Protein AF-A0AAV0XXR1-F1 (afdb_monomer)

Radius of gyration: 31.05 Å; Cα contacts (8 Å, |Δi|>4): 11; chains: 1; bounding box: 53×25×91 Å

Structure (mmCIF, N/CA/C/O backbone):
data_AF-A0AAV0XXR1-F1
#
_entry.id   AF-A0AAV0XXR1-F1
#
loop_
_atom_site.group_PDB
_atom_site.id
_atom_site.type_symbol
_atom_site.label_atom_id
_atom_site.label_alt_id
_atom_site.label_comp_id
_atom_site.label_asym_id
_atom_site.label_entity_id
_atom_site.label_seq_id
_atom_site.pdbx_PDB_ins_code
_atom_site.Cartn_x
_atom_site.Cartn_y
_atom_site.Cartn_z
_atom_site.occupancy
_atom_site.B_iso_or_equiv
_atom_site.auth_seq_id
_atom_site.auth_comp_id
_atom_site.auth_asym_id
_atom_site.auth_atom_id
_atom_site.pdbx_PDB_model_num
ATOM 1 N N . MET A 1 1 ? 28.048 8.394 -57.218 1.00 52.62 1 MET A N 1
ATOM 2 C CA . MET A 1 1 ? 28.514 8.271 -55.812 1.00 52.62 1 MET A CA 1
ATOM 3 C C . MET A 1 1 ? 27.384 8.407 -54.779 1.00 52.62 1 MET A C 1
ATOM 5 O O . MET A 1 1 ? 27.568 8.019 -53.629 1.00 52.62 1 MET A O 1
ATOM 9 N N . ASP A 1 2 ? 26.194 8.882 -55.158 1.00 63.28 2 ASP A N 1
ATOM 10 C CA . ASP A 1 2 ? 25.125 9.262 -54.218 1.00 63.28 2 ASP A CA 1
ATOM 11 C C . ASP A 1 2 ? 24.422 8.116 -53.480 1.00 63.28 2 ASP A C 1
ATOM 13 O O . ASP A 1 2 ? 23.962 8.292 -52.352 1.00 63.28 2 ASP A O 1
ATOM 17 N N . ILE A 1 3 ? 24.350 6.918 -54.066 1.00 64.44 3 ILE A N 1
ATOM 18 C CA . ILE A 1 3 ? 23.620 5.778 -53.480 1.00 64.44 3 ILE A CA 1
ATOM 19 C C . ILE A 1 3 ? 24.352 5.213 -52.250 1.00 64.44 3 ILE A C 1
ATOM 21 O O . ILE A 1 3 ? 23.723 4.868 -51.245 1.00 64.44 3 ILE A O 1
ATOM 25 N N . VAL A 1 4 ? 25.687 5.155 -52.302 1.00 67.81 4 VAL A N 1
ATOM 26 C CA . VAL A 1 4 ? 26.531 4.654 -51.202 1.00 67.81 4 VAL A CA 1
ATOM 27 C C . VAL A 1 4 ? 26.477 5.614 -50.013 1.00 67.81 4 VAL A C 1
ATOM 29 O O . VAL A 1 4 ? 26.259 5.181 -48.880 1.00 67.81 4 VAL A O 1
ATOM 32 N N . ARG A 1 5 ? 26.553 6.923 -50.281 1.00 70.06 5 ARG A N 1
ATOM 33 C CA . ARG A 1 5 ? 26.425 7.984 -49.275 1.00 70.06 5 ARG A CA 1
ATOM 34 C C . ARG A 1 5 ? 25.045 7.967 -48.605 1.00 70.06 5 ARG A C 1
ATOM 36 O O . ARG A 1 5 ? 24.973 7.986 -47.380 1.00 70.06 5 ARG A O 1
ATOM 43 N N . ARG A 1 6 ? 23.953 7.788 -49.365 1.00 73.06 6 ARG A N 1
ATOM 44 C CA . ARG A 1 6 ? 22.594 7.614 -48.803 1.00 73.06 6 ARG A CA 1
ATOM 45 C C . ARG A 1 6 ? 22.464 6.361 -47.928 1.00 73.06 6 ARG A C 1
ATOM 47 O O . ARG A 1 6 ? 21.837 6.425 -46.872 1.00 73.06 6 ARG A O 1
ATOM 54 N N . ARG A 1 7 ? 23.055 5.224 -48.326 1.00 74.94 7 ARG A N 1
ATOM 55 C CA . ARG A 1 7 ? 23.071 3.998 -47.499 1.00 74.94 7 ARG A CA 1
ATOM 56 C C . ARG A 1 7 ? 23.837 4.205 -46.194 1.00 74.94 7 ARG A C 1
ATOM 58 O O . ARG A 1 7 ? 23.369 3.756 -45.151 1.00 74.94 7 ARG A O 1
ATOM 65 N N . HIS A 1 8 ? 24.979 4.885 -46.248 1.00 82.56 8 HIS A N 1
ATOM 66 C CA . HIS A 1 8 ? 25.778 5.194 -45.067 1.00 82.56 8 HIS A CA 1
ATOM 67 C C . HIS A 1 8 ? 25.032 6.139 -44.111 1.00 82.56 8 HIS A C 1
ATOM 69 O O . HIS A 1 8 ? 24.868 5.805 -42.940 1.00 82.56 8 HIS A O 1
ATOM 75 N N . CYS A 1 9 ? 24.450 7.232 -44.620 1.00 84.12 9 CYS A N 1
ATOM 76 C CA . CYS A 1 9 ? 23.622 8.144 -43.825 1.00 84.12 9 CYS A CA 1
ATOM 77 C C . CYS A 1 9 ? 22.420 7.438 -43.178 1.00 84.12 9 CYS A C 1
ATOM 79 O O . CYS A 1 9 ? 22.162 7.655 -42.002 1.00 84.12 9 CYS A O 1
ATOM 81 N N . ARG A 1 10 ? 21.718 6.537 -43.885 1.00 86.56 10 ARG A N 1
ATOM 82 C CA . ARG A 1 10 ? 20.619 5.749 -43.287 1.00 86.56 10 ARG A CA 1
ATOM 83 C C . ARG A 1 10 ? 21.094 4.830 -42.163 1.00 86.56 10 ARG A C 1
ATOM 85 O O . ARG A 1 10 ? 20.384 4.673 -41.176 1.00 86.56 10 ARG A O 1
ATOM 92 N N . LYS A 1 11 ? 22.267 4.204 -42.305 1.00 88.88 11 LYS A N 1
ATOM 93 C CA . LYS A 1 11 ? 22.849 3.356 -41.251 1.00 88.88 11 LYS A CA 1
ATOM 94 C C . LYS A 1 11 ? 23.198 4.177 -40.010 1.00 88.88 11 LYS A C 1
ATOM 96 O O . LYS A 1 11 ? 22.870 3.754 -38.906 1.00 88.88 11 LYS A O 1
ATOM 101 N N . LEU A 1 12 ? 23.804 5.349 -40.198 1.00 90.38 12 LEU A N 1
ATOM 102 C CA . LEU A 1 12 ? 24.100 6.280 -39.109 1.00 90.38 12 LEU A CA 1
ATOM 103 C C . LEU A 1 12 ? 22.819 6.775 -38.435 1.00 90.38 12 LEU A C 1
ATOM 105 O O . LEU A 1 12 ? 22.710 6.696 -37.220 1.00 90.38 12 LEU A O 1
ATOM 109 N N . LEU A 1 13 ? 21.815 7.171 -39.218 1.00 90.56 13 LEU A N 1
ATOM 110 C CA . LEU A 1 13 ? 20.538 7.659 -38.704 1.00 90.56 13 LEU A CA 1
ATOM 111 C C . LEU A 1 13 ? 19.788 6.584 -37.912 1.00 90.56 13 LEU A C 1
ATOM 113 O O . LEU A 1 13 ? 19.273 6.871 -36.841 1.00 90.56 13 LEU A O 1
ATOM 117 N N . LYS A 1 14 ? 19.801 5.324 -38.369 1.00 92.88 14 LYS A N 1
ATOM 118 C CA . LYS A 1 14 ? 19.272 4.191 -37.592 1.00 92.88 14 LYS A CA 1
ATOM 119 C C . LYS A 1 14 ? 20.033 3.971 -36.286 1.00 92.88 14 LYS A C 1
ATOM 121 O O . LYS A 1 14 ? 19.417 3.650 -35.277 1.00 92.88 14 LYS A O 1
ATOM 126 N N . LYS A 1 15 ? 21.362 4.123 -36.300 1.00 93.88 15 LYS A N 1
ATOM 127 C CA . LYS A 1 15 ? 22.188 3.995 -35.094 1.00 93.88 15 LYS A CA 1
ATOM 128 C C . LYS A 1 15 ? 21.856 5.103 -34.093 1.00 93.88 15 LYS A C 1
ATOM 130 O O . LYS A 1 15 ? 21.618 4.788 -32.935 1.00 93.88 15 LYS A O 1
ATOM 135 N N . CYS A 1 16 ? 21.786 6.354 -34.547 1.00 92.62 16 CYS A N 1
ATOM 136 C CA . CYS A 1 16 ? 21.390 7.496 -33.724 1.00 92.62 16 CYS A CA 1
ATOM 137 C C . CYS A 1 16 ? 19.973 7.330 -33.178 1.00 92.62 16 CYS A C 1
ATOM 139 O O . CYS A 1 16 ? 19.778 7.466 -31.978 1.00 92.62 16 CYS A O 1
ATOM 141 N N . LEU A 1 17 ? 19.014 6.957 -34.031 1.00 95.00 17 LEU A N 1
ATOM 142 C CA . LEU A 1 17 ? 17.636 6.715 -33.618 1.00 95.00 17 LEU A CA 1
ATOM 143 C C . LEU A 1 17 ? 17.577 5.665 -32.513 1.00 95.00 17 LEU A C 1
ATOM 145 O O . LEU A 1 17 ? 16.958 5.908 -31.492 1.00 95.00 17 LEU A O 1
ATOM 149 N N . ARG A 1 18 ? 18.283 4.540 -32.676 1.00 96.31 18 ARG A N 1
ATOM 150 C CA . ARG A 1 18 ? 18.320 3.494 -31.652 1.00 96.31 18 ARG A CA 1
ATOM 151 C C . ARG A 1 18 ? 18.841 4.020 -30.317 1.00 96.31 18 ARG A C 1
ATOM 153 O O . ARG A 1 18 ? 18.232 3.720 -29.305 1.00 96.31 18 ARG A O 1
ATOM 160 N N . VAL A 1 19 ? 19.929 4.794 -30.327 1.00 96.56 19 VAL A N 1
ATOM 161 C CA . VAL A 1 19 ? 20.516 5.375 -29.105 1.00 96.56 19 VAL A CA 1
ATOM 162 C C . VAL A 1 19 ? 19.535 6.327 -28.421 1.00 96.56 19 VAL A C 1
ATOM 164 O O . VAL A 1 19 ? 19.328 6.222 -27.216 1.00 96.56 19 VAL A O 1
ATOM 167 N N . VAL A 1 20 ? 18.900 7.215 -29.191 1.00 97.00 20 VAL A N 1
ATOM 168 C CA . VAL A 1 20 ? 17.905 8.155 -28.658 1.00 97.00 20 VAL A CA 1
ATOM 169 C C . VAL A 1 20 ? 16.714 7.397 -28.083 1.00 97.00 20 VAL A C 1
ATOM 171 O O . VAL A 1 20 ? 16.322 7.660 -26.957 1.00 97.00 20 VAL A O 1
ATOM 174 N N . THR A 1 21 ? 16.177 6.414 -28.809 1.00 97.06 21 THR A N 1
ATOM 175 C CA . THR A 1 21 ? 15.044 5.613 -28.334 1.00 97.06 21 THR A CA 1
ATOM 176 C C . THR A 1 21 ? 15.385 4.844 -27.060 1.00 97.06 21 THR A C 1
ATOM 178 O O . THR A 1 21 ? 14.561 4.801 -26.158 1.00 97.06 21 THR A O 1
ATOM 181 N N . THR A 1 22 ? 16.585 4.264 -26.948 1.00 96.81 22 THR A N 1
ATOM 182 C CA . THR A 1 22 ? 16.985 3.552 -25.724 1.00 96.81 22 THR A CA 1
ATOM 183 C C . THR A 1 22 ? 17.137 4.479 -24.524 1.00 96.81 22 THR A C 1
ATOM 185 O O . THR A 1 22 ? 16.716 4.102 -23.440 1.00 96.81 22 THR A O 1
ATOM 188 N N . ALA A 1 23 ? 17.698 5.679 -24.711 1.00 96.75 23 ALA A N 1
ATOM 189 C CA . ALA A 1 23 ? 17.804 6.658 -23.630 1.00 96.75 23 ALA A CA 1
ATOM 190 C C . ALA A 1 23 ? 16.410 7.082 -23.145 1.00 96.75 23 ALA A C 1
ATOM 192 O O . ALA A 1 23 ? 16.112 6.992 -21.965 1.00 96.75 23 ALA A O 1
ATOM 193 N N . LEU A 1 24 ? 15.519 7.397 -24.087 1.00 96.81 24 LEU A N 1
ATOM 194 C CA . LEU A 1 24 ? 14.162 7.847 -23.782 1.00 96.81 24 LEU A CA 1
ATOM 195 C C . LEU A 1 24 ? 13.327 6.778 -23.059 1.00 96.81 24 LEU A C 1
ATOM 197 O O . LEU A 1 24 ? 12.520 7.107 -22.200 1.00 96.81 24 LEU A O 1
ATOM 201 N N . ILE A 1 25 ? 13.516 5.496 -23.396 1.00 96.94 25 ILE A N 1
ATOM 202 C CA . ILE A 1 25 ? 12.870 4.386 -22.680 1.00 96.94 25 ILE A CA 1
ATOM 203 C C . ILE A 1 25 ? 13.365 4.313 -21.234 1.00 96.94 25 ILE A C 1
ATOM 205 O O . ILE A 1 25 ? 12.545 4.150 -20.337 1.00 96.94 25 ILE A O 1
ATOM 209 N N . ASN A 1 26 ? 14.676 4.430 -21.013 1.00 96.44 26 ASN A N 1
ATOM 210 C CA . ASN A 1 26 ? 15.241 4.369 -19.667 1.00 96.44 26 ASN A CA 1
ATOM 211 C C . ASN A 1 26 ? 14.733 5.524 -18.798 1.00 96.44 26 ASN A C 1
ATOM 213 O O . ASN A 1 26 ? 14.269 5.265 -17.695 1.00 96.44 26 ASN A O 1
ATOM 217 N N . ASP A 1 27 ? 14.725 6.749 -19.328 1.00 95.94 27 ASP A N 1
ATOM 218 C CA . ASP A 1 27 ? 14.240 7.929 -18.601 1.00 95.94 27 ASP A CA 1
ATOM 219 C C . ASP A 1 27 ? 12.755 7.782 -18.209 1.00 95.94 27 ASP A C 1
ATOM 221 O O . ASP A 1 27 ? 12.344 8.156 -17.113 1.00 95.94 27 ASP A O 1
ATOM 225 N N . ILE A 1 28 ? 11.928 7.208 -19.095 1.00 95.38 28 ILE A N 1
ATOM 226 C CA . ILE A 1 28 ? 10.510 6.949 -18.800 1.00 95.38 28 ILE A CA 1
ATOM 227 C C . ILE A 1 28 ? 10.358 5.885 -17.708 1.00 95.38 28 ILE A C 1
ATOM 2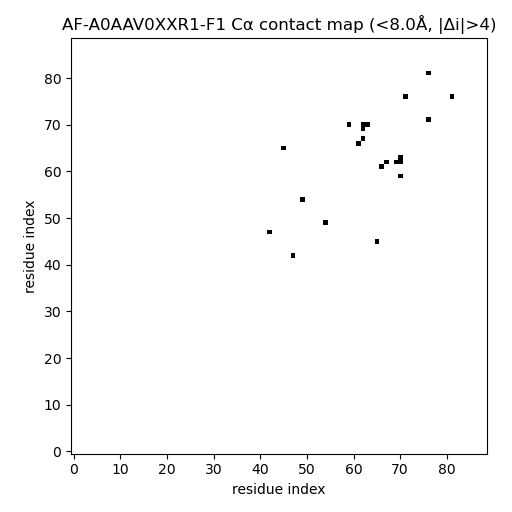29 O O . ILE A 1 28 ? 9.492 6.028 -16.848 1.00 95.38 28 ILE A O 1
ATOM 233 N N . LEU A 1 29 ? 11.154 4.814 -17.753 1.00 94.25 29 LEU A N 1
ATOM 234 C CA . LEU A 1 29 ? 11.105 3.760 -16.738 1.00 94.25 29 LEU A CA 1
ATOM 235 C C . LEU A 1 29 ? 11.524 4.295 -15.366 1.00 94.25 29 LEU A C 1
ATOM 237 O O . LEU A 1 29 ? 10.818 4.050 -14.396 1.00 94.25 29 LEU A O 1
ATOM 241 N N . GLU A 1 30 ? 12.597 5.083 -15.307 1.00 92.62 30 GLU A N 1
ATOM 242 C CA . GLU A 1 30 ? 13.065 5.722 -14.073 1.00 92.62 30 GLU A CA 1
ATOM 243 C C . GLU A 1 30 ? 11.990 6.644 -13.482 1.00 92.62 30 GLU A C 1
ATOM 245 O O . GLU A 1 30 ? 11.658 6.530 -12.307 1.00 92.62 30 GLU A O 1
ATOM 250 N N . PHE A 1 31 ? 11.335 7.463 -14.311 1.00 90.06 31 PHE A N 1
ATOM 251 C CA . PHE A 1 31 ? 10.242 8.326 -13.858 1.00 90.06 31 PHE A CA 1
ATOM 252 C C . PHE A 1 31 ? 9.033 7.544 -13.309 1.00 90.06 31 PHE A C 1
ATOM 254 O O . PHE A 1 31 ? 8.373 7.976 -12.358 1.00 90.06 31 PHE A O 1
ATOM 261 N N . ILE A 1 32 ? 8.710 6.395 -13.912 1.00 87.38 32 ILE A N 1
ATOM 262 C CA . ILE A 1 32 ? 7.640 5.512 -13.426 1.00 87.38 32 ILE A CA 1
ATOM 263 C C . ILE A 1 32 ? 8.037 4.883 -12.089 1.00 87.38 32 ILE A C 1
ATOM 265 O O . ILE A 1 32 ? 7.203 4.833 -11.185 1.00 87.38 32 ILE A O 1
ATOM 269 N N . ASP A 1 33 ? 9.282 4.430 -11.953 1.00 83.38 33 ASP A N 1
ATOM 270 C CA . ASP A 1 33 ? 9.784 3.816 -10.725 1.00 83.38 33 ASP A CA 1
ATOM 271 C C . ASP A 1 33 ? 9.848 4.831 -9.576 1.00 83.38 33 ASP A C 1
ATOM 273 O O . ASP A 1 33 ? 9.341 4.535 -8.499 1.00 83.38 33 ASP A O 1
ATOM 277 N N . GLU A 1 34 ? 10.326 6.057 -9.810 1.00 80.56 34 GLU A N 1
ATOM 278 C CA . GLU A 1 34 ? 10.275 7.159 -8.832 1.00 80.56 34 GLU A CA 1
ATOM 279 C C . GLU A 1 34 ? 8.836 7.486 -8.401 1.00 80.56 34 GLU A C 1
ATOM 281 O O . GLU A 1 34 ? 8.560 7.776 -7.237 1.00 80.56 34 GLU A O 1
ATOM 286 N N . SER A 1 35 ? 7.886 7.424 -9.337 1.00 70.31 35 SER A N 1
ATOM 287 C CA . SER A 1 35 ? 6.466 7.654 -9.042 1.00 70.31 35 SER A CA 1
ATOM 288 C C . SER A 1 35 ? 5.833 6.506 -8.247 1.00 70.31 35 SER A C 1
ATOM 290 O O . SER A 1 35 ? 4.866 6.725 -7.509 1.00 70.31 35 SER A O 1
ATOM 292 N N . ASN A 1 36 ? 6.358 5.293 -8.427 1.00 67.62 36 ASN A N 1
ATOM 293 C CA . ASN A 1 36 ? 5.936 4.070 -7.753 1.00 67.62 36 ASN A CA 1
ATOM 294 C C . ASN A 1 36 ? 6.719 3.786 -6.472 1.00 67.62 36 ASN A C 1
ATOM 296 O O . ASN A 1 36 ? 6.333 2.858 -5.756 1.00 67.62 36 ASN A O 1
ATOM 300 N N . GLU A 1 37 ? 7.776 4.548 -6.163 1.00 68.06 37 GLU A N 1
ATOM 301 C CA . GLU A 1 37 ? 8.432 4.460 -4.866 1.00 68.06 37 GLU A CA 1
ATOM 302 C C . GLU A 1 37 ? 7.354 4.592 -3.799 1.00 68.06 37 GLU A C 1
ATOM 304 O O . GLU A 1 37 ? 6.591 5.567 -3.746 1.00 68.06 37 GLU A O 1
ATOM 309 N N . GLU A 1 38 ? 7.238 3.543 -2.984 1.00 64.69 38 GLU A N 1
ATOM 310 C CA . GLU A 1 38 ? 6.234 3.485 -1.944 1.00 64.69 38 GLU A CA 1
ATOM 311 C C . GLU A 1 38 ? 6.446 4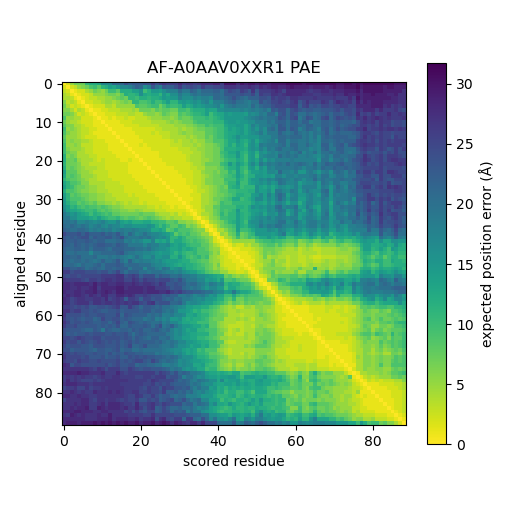.691 -1.037 1.00 64.69 38 GLU A C 1
ATOM 313 O O . GLU A 1 38 ? 7.394 4.750 -0.248 1.00 64.69 38 GLU A O 1
ATOM 318 N N . LYS A 1 39 ? 5.556 5.684 -1.161 1.00 64.44 39 LYS A N 1
ATOM 319 C CA . LYS A 1 39 ? 5.519 6.822 -0.247 1.00 64.44 39 LYS A CA 1
ATOM 320 C C . LYS A 1 39 ? 5.608 6.256 1.160 1.00 64.44 39 LYS A C 1
ATOM 322 O O . LYS A 1 39 ? 4.918 5.290 1.476 1.00 64.44 39 LYS A O 1
ATOM 327 N N . ARG A 1 40 ? 6.453 6.846 2.005 1.00 63.19 40 ARG A N 1
ATOM 328 C CA . ARG A 1 4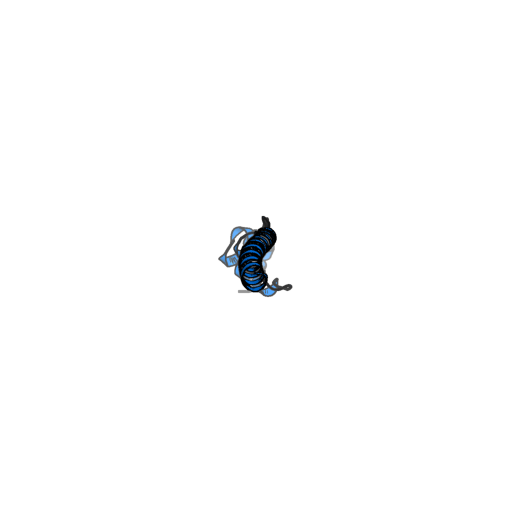0 ? 6.595 6.433 3.404 1.00 63.19 40 ARG A CA 1
ATOM 329 C C . ARG A 1 40 ? 5.252 6.609 4.116 1.00 63.19 40 ARG A C 1
ATOM 331 O O . ARG A 1 40 ? 4.924 7.692 4.599 1.00 63.19 40 ARG A O 1
ATOM 338 N N . ILE A 1 41 ? 4.454 5.551 4.126 1.00 66.12 41 ILE A N 1
ATOM 339 C CA . ILE A 1 41 ? 3.138 5.515 4.743 1.00 66.12 41 ILE A CA 1
ATOM 340 C C . ILE A 1 41 ? 3.363 5.265 6.239 1.00 66.12 41 ILE A C 1
ATOM 342 O O . ILE A 1 41 ? 3.942 4.258 6.633 1.00 66.12 41 ILE A O 1
ATOM 346 N N . TRP A 1 42 ? 2.912 6.193 7.084 1.00 73.44 42 TRP A N 1
ATOM 347 C CA . TRP A 1 42 ? 2.982 6.094 8.551 1.00 73.44 42 TRP A CA 1
ATOM 348 C C . TRP A 1 42 ? 1.860 5.211 9.106 1.00 73.44 42 TRP A C 1
ATOM 350 O O . TRP A 1 42 ? 1.114 5.606 9.998 1.00 73.44 42 TRP A O 1
ATOM 360 N N . VAL A 1 43 ? 1.681 4.035 8.515 1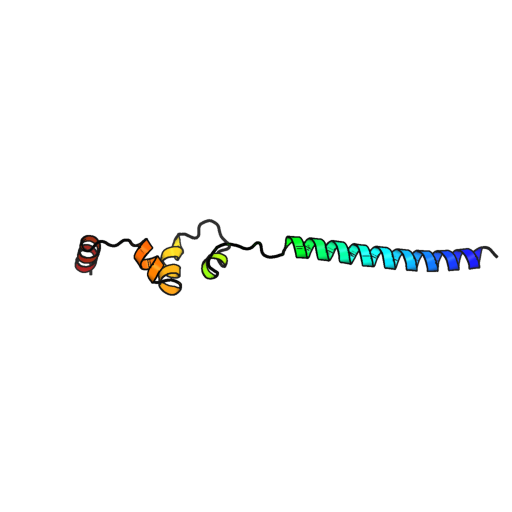.00 75.31 43 VAL A N 1
ATOM 361 C CA . VAL A 1 43 ? 0.604 3.109 8.857 1.00 75.31 43 VAL A CA 1
ATOM 362 C C . VAL A 1 43 ? 1.210 1.727 9.050 1.00 75.31 43 VAL A C 1
ATOM 364 O O . VAL A 1 43 ? 2.183 1.371 8.393 1.00 75.31 43 VAL A O 1
ATOM 367 N N . ARG A 1 44 ? 0.650 0.950 9.979 1.00 79.31 44 ARG A N 1
ATOM 368 C CA . ARG A 1 44 ? 1.091 -0.423 10.244 1.00 79.31 44 ARG A CA 1
ATOM 369 C C . ARG A 1 44 ? 0.889 -1.299 9.002 1.00 79.31 44 ARG A C 1
ATOM 371 O O . ARG A 1 44 ? -0.122 -1.172 8.311 1.00 79.31 44 ARG A O 1
ATOM 378 N N . GLU A 1 45 ? 1.802 -2.239 8.767 1.00 79.19 45 GLU A N 1
ATOM 379 C CA . GLU A 1 45 ? 1.789 -3.116 7.582 1.00 79.19 45 GLU A CA 1
ATOM 380 C C . GLU A 1 45 ? 0.470 -3.883 7.403 1.00 79.19 45 GLU A C 1
ATOM 382 O O . GLU A 1 45 ? -0.046 -3.995 6.293 1.00 79.19 45 GLU A O 1
ATOM 387 N N . TRP A 1 46 ? -0.139 -4.371 8.489 1.00 79.31 46 TRP A N 1
ATOM 388 C CA . TRP A 1 46 ? -1.402 -5.108 8.397 1.00 79.31 46 TRP A CA 1
ATOM 389 C C . TRP A 1 46 ? -2.581 -4.227 7.962 1.00 79.31 46 TRP A C 1
ATOM 391 O O . TRP A 1 46 ? -3.472 -4.699 7.257 1.00 79.31 46 TRP A O 1
ATOM 401 N N . ILE A 1 47 ? -2.548 -2.934 8.296 1.00 78.31 47 ILE A N 1
ATOM 402 C CA . ILE A 1 47 ? -3.532 -1.947 7.839 1.00 78.31 47 ILE A CA 1
ATOM 403 C C . ILE A 1 47 ? -3.264 -1.589 6.367 1.00 78.31 47 IL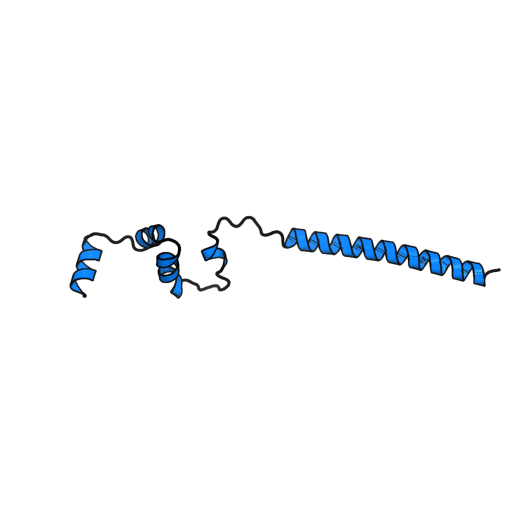E A C 1
ATOM 405 O O . ILE A 1 47 ? -4.214 -1.418 5.607 1.00 78.31 47 ILE A O 1
ATOM 409 N N . LYS A 1 48 ? -1.993 -1.552 5.929 1.00 76.50 48 LYS A N 1
ATOM 410 C CA . LYS A 1 48 ? -1.602 -1.310 4.524 1.00 76.50 48 LYS A CA 1
ATOM 411 C C . LYS A 1 48 ? -2.182 -2.353 3.560 1.00 76.50 48 LYS A C 1
ATOM 413 O O . LYS A 1 48 ? -2.477 -2.024 2.415 1.00 76.50 48 LYS A O 1
ATOM 418 N N . ARG A 1 49 ? -2.410 -3.592 4.014 1.00 77.38 49 ARG A N 1
ATOM 419 C CA . ARG A 1 49 ? -3.040 -4.654 3.199 1.00 77.38 49 ARG A CA 1
ATOM 420 C C . ARG A 1 49 ? -4.483 -4.338 2.786 1.00 77.38 49 ARG A C 1
ATOM 422 O O . ARG A 1 49 ? -5.018 -4.992 1.892 1.00 77.38 49 ARG A O 1
ATOM 429 N N . ARG A 1 50 ? -5.133 -3.357 3.418 1.00 75.94 50 ARG A N 1
ATOM 430 C CA . ARG A 1 50 ? -6.529 -3.004 3.149 1.00 75.94 50 ARG A CA 1
ATOM 431 C C . ARG A 1 50 ? -6.627 -2.150 1.891 1.00 75.94 50 ARG A C 1
ATOM 433 O O . ARG A 1 50 ? -6.261 -0.981 1.883 1.00 75.94 50 ARG A O 1
ATOM 440 N N . THR A 1 51 ? -7.164 -2.739 0.831 1.00 67.25 51 THR A N 1
ATOM 441 C CA . THR A 1 51 ? -7.328 -2.101 -0.485 1.00 67.25 51 THR A CA 1
ATOM 442 C C . THR A 1 51 ? -8.688 -1.424 -0.685 1.00 67.25 51 THR A C 1
ATOM 444 O O . THR A 1 51 ? -8.853 -0.681 -1.649 1.00 67.25 51 THR A O 1
ATOM 447 N N . VAL A 1 52 ? -9.666 -1.643 0.206 1.00 70.25 52 VAL A N 1
ATOM 448 C CA . VAL A 1 52 ? -11.071 -1.243 -0.003 1.00 70.25 52 VAL A CA 1
ATOM 449 C C . VAL A 1 52 ? -11.531 -0.186 1.008 1.00 70.25 52 VAL A C 1
ATOM 451 O O . VAL A 1 52 ? -11.358 -0.334 2.219 1.00 70.25 52 VAL A O 1
ATOM 454 N N . LEU A 1 53 ? -12.171 0.875 0.505 1.00 53.34 53 LEU A N 1
ATOM 455 C CA . LEU A 1 53 ? -12.876 1.884 1.302 1.00 53.34 53 LEU A CA 1
ATOM 456 C C . LEU A 1 53 ? -14.138 1.246 1.918 1.00 53.34 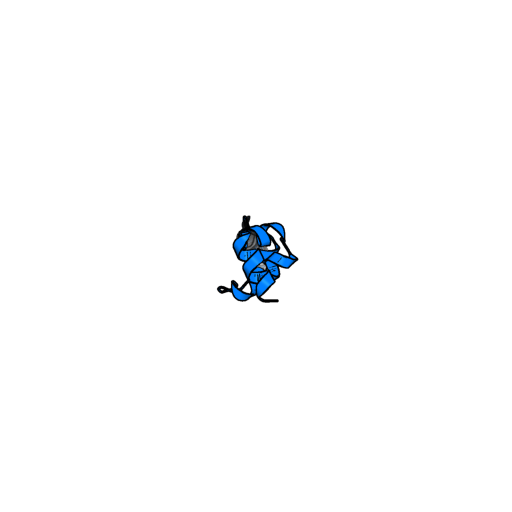53 LEU A C 1
ATOM 458 O O . LEU A 1 53 ? -15.008 0.791 1.184 1.00 53.34 53 LEU A O 1
ATOM 462 N N . GLY A 1 54 ? -14.223 1.186 3.254 1.00 57.91 54 GLY A N 1
ATOM 463 C CA . GLY A 1 54 ? -15.307 0.498 3.990 1.00 57.91 54 GLY A CA 1
ATOM 464 C C . GLY A 1 54 ? -14.847 -0.594 4.970 1.00 57.91 54 GLY A C 1
ATOM 465 O O . GLY A 1 54 ? -15.672 -1.279 5.562 1.00 57.91 54 GLY A O 1
ATOM 466 N N . ALA A 1 55 ? -13.536 -0.743 5.178 1.00 59.97 55 ALA A N 1
ATOM 467 C CA . ALA A 1 55 ? -12.887 -1.811 5.950 1.00 59.97 55 ALA A CA 1
ATOM 468 C C . ALA A 1 55 ? -13.122 -1.817 7.485 1.00 59.97 55 ALA A C 1
ATOM 470 O O . ALA A 1 55 ? -12.292 -2.340 8.232 1.00 59.97 55 ALA A O 1
ATOM 471 N N . SER A 1 56 ? -14.202 -1.221 7.995 1.00 66.62 56 SER A N 1
ATOM 472 C CA . SER A 1 56 ? -14.503 -1.228 9.434 1.00 66.62 56 SER A CA 1
ATOM 473 C C . SER A 1 56 ? -15.098 -2.550 9.923 1.00 66.62 56 SER A C 1
ATOM 475 O O . SER A 1 56 ? -14.955 -2.856 11.101 1.00 66.62 56 SER A O 1
ATOM 477 N N . GLU A 1 57 ? -15.726 -3.342 9.048 1.00 70.19 57 GLU A N 1
ATOM 478 C CA . GLU A 1 57 ? -16.438 -4.571 9.444 1.00 70.19 57 GLU A CA 1
ATOM 479 C C . GLU A 1 57 ? -15.503 -5.619 10.068 1.00 70.19 57 GLU A C 1
ATOM 481 O O . GLU A 1 57 ? -15.772 -6.128 11.151 1.00 70.19 57 GLU A O 1
ATOM 486 N N . ASN A 1 58 ? -14.340 -5.850 9.455 1.00 77.50 58 ASN A N 1
ATOM 487 C CA . ASN A 1 58 ? -13.344 -6.797 9.965 1.00 77.50 58 ASN A CA 1
ATOM 488 C C . ASN A 1 58 ? -12.287 -6.137 10.861 1.00 77.50 58 ASN A C 1
ATOM 490 O O . ASN A 1 58 ? -11.334 -6.795 11.277 1.00 77.50 58 ASN A O 1
ATOM 494 N N . LEU A 1 59 ? -12.431 -4.841 11.177 1.00 81.94 59 LEU A N 1
ATOM 495 C CA . LEU A 1 59 ? -11.389 -4.095 11.878 1.00 81.94 59 LEU A CA 1
ATOM 496 C C . LEU A 1 59 ? -11.082 -4.671 13.251 1.00 81.94 59 LEU A C 1
ATOM 498 O O . LEU A 1 59 ? -9.915 -4.879 13.555 1.00 81.94 59 LEU A O 1
ATOM 502 N N . LEU A 1 60 ? -12.116 -4.951 14.040 1.00 83.00 60 LEU A N 1
ATOM 503 C CA . LEU A 1 60 ? -11.968 -5.474 15.395 1.00 83.00 60 LEU A CA 1
ATOM 504 C C . LEU A 1 60 ? -11.378 -6.889 15.407 1.00 83.00 60 LEU A C 1
ATOM 506 O O . LEU A 1 60 ? -10.529 -7.180 16.244 1.00 83.00 60 LEU A O 1
ATOM 510 N N . THR A 1 61 ? -11.775 -7.746 14.464 1.00 83.50 61 THR A N 1
ATOM 511 C CA . THR A 1 61 ? -11.242 -9.112 14.346 1.00 83.50 61 THR A CA 1
ATOM 512 C C . THR A 1 61 ? -9.773 -9.103 13.926 1.00 83.50 61 THR A C 1
ATOM 514 O O . THR A 1 61 ? -8.966 -9.827 14.501 1.00 83.50 61 THR A O 1
ATOM 517 N N . GLU A 1 62 ? -9.400 -8.256 12.963 1.00 85.56 62 GLU A N 1
ATOM 518 C CA . GLU A 1 62 ? -8.002 -8.091 12.551 1.00 85.56 62 GLU A CA 1
ATOM 519 C C . GLU A 1 62 ? -7.149 -7.492 13.674 1.00 85.56 62 GLU A C 1
ATOM 521 O O . GLU A 1 62 ? -6.042 -7.965 13.910 1.00 85.56 62 GLU A O 1
ATOM 526 N N . LEU A 1 63 ? -7.679 -6.515 14.416 1.00 86.88 63 LEU A N 1
ATOM 527 C CA . LEU A 1 63 ? -7.011 -5.954 15.590 1.00 86.88 63 LEU A CA 1
ATOM 528 C C . LEU A 1 63 ? -6.773 -7.012 16.666 1.00 86.88 63 LEU A C 1
ATOM 530 O O . LEU A 1 63 ? -5.670 -7.103 17.184 1.00 86.88 63 LEU A O 1
ATOM 534 N N . ALA A 1 64 ? -7.764 -7.851 16.972 1.00 85.69 64 ALA A N 1
ATOM 535 C CA . ALA A 1 64 ? -7.601 -8.913 17.961 1.00 85.69 64 ALA A CA 1
ATOM 536 C C . ALA A 1 64 ? -6.474 -9.903 17.601 1.00 85.69 64 ALA A C 1
ATOM 538 O O . ALA A 1 64 ? -5.853 -10.467 18.502 1.00 85.69 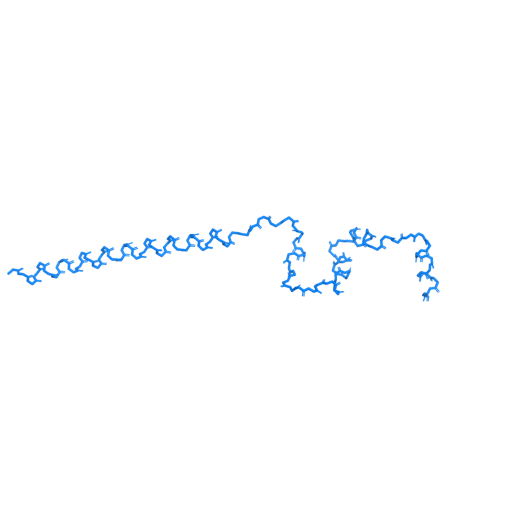64 ALA A O 1
ATOM 539 N N . LEU A 1 65 ? -6.210 -10.110 16.304 1.00 86.94 65 LEU A N 1
ATOM 540 C CA . LEU A 1 65 ? -5.171 -11.015 15.806 1.00 86.94 65 LEU A CA 1
ATOM 541 C C . LEU A 1 65 ? -3.793 -10.347 15.681 1.00 86.94 65 LEU A C 1
ATOM 543 O O . LEU A 1 6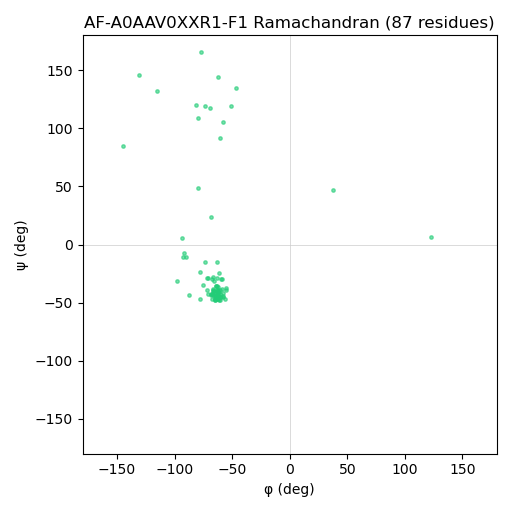5 ? -2.792 -10.958 16.045 1.00 86.94 65 LEU A O 1
ATOM 547 N N . GLU A 1 66 ? -3.736 -9.123 15.157 1.00 88.62 66 GLU A N 1
ATOM 548 C CA . GLU A 1 66 ? -2.487 -8.438 14.788 1.00 88.62 66 GLU A CA 1
ATOM 549 C C . GLU A 1 66 ? -1.994 -7.455 15.865 1.00 88.62 66 GLU A C 1
ATOM 551 O O . GLU A 1 66 ? -0.788 -7.261 16.014 1.00 88.62 66 GLU A O 1
ATOM 556 N N . ASP A 1 67 ? -2.900 -6.830 16.630 1.00 87.06 67 ASP A N 1
ATOM 557 C CA . ASP A 1 67 ? -2.564 -5.932 17.746 1.00 87.06 67 ASP A CA 1
ATOM 558 C C . ASP A 1 67 ? -3.575 -6.030 18.915 1.00 87.06 67 ASP A C 1
ATOM 560 O O . ASP A 1 67 ? -4.499 -5.215 19.043 1.00 87.06 67 ASP A O 1
ATOM 564 N N . PRO A 1 68 ? -3.389 -7.009 19.821 1.00 86.56 68 PRO A N 1
ATOM 565 C CA . PRO A 1 68 ? -4.275 -7.209 20.965 1.00 86.56 68 PRO A CA 1
ATOM 566 C C . PRO A 1 68 ? -4.330 -6.020 21.932 1.00 86.56 68 PRO A C 1
ATOM 568 O O . PRO A 1 68 ? -5.300 -5.880 22.677 1.00 86.56 68 PRO A O 1
ATOM 571 N N . GLU A 1 69 ? -3.293 -5.183 21.969 1.00 85.44 69 GLU A N 1
ATOM 572 C CA . GLU A 1 69 ? -3.240 -4.039 22.876 1.00 85.44 69 GLU A CA 1
ATOM 573 C C . GLU A 1 69 ? -4.094 -2.894 22.342 1.00 85.44 69 GLU A C 1
ATOM 575 O O . GLU A 1 69 ? -4.957 -2.365 23.046 1.00 85.44 69 GLU A O 1
ATOM 580 N N . GLU A 1 70 ? -3.941 -2.580 21.058 1.00 83.62 70 GLU A N 1
ATOM 581 C CA . GLU A 1 70 ? -4.795 -1.610 20.385 1.00 83.62 70 GLU A CA 1
ATOM 582 C C . GLU A 1 70 ? -6.259 -2.097 20.350 1.00 83.62 70 GLU A C 1
ATOM 584 O O . GLU A 1 70 ? -7.180 -1.286 20.440 1.00 83.62 70 GLU A O 1
ATOM 589 N N . TYR A 1 71 ? -6.497 -3.417 20.342 1.00 86.38 71 TYR A N 1
ATOM 590 C CA . TYR A 1 71 ? -7.839 -4.006 20.425 1.00 86.38 71 TYR A CA 1
ATOM 591 C C . TYR A 1 71 ? -8.503 -3.697 21.767 1.00 86.38 71 TYR A C 1
ATOM 593 O O . TYR A 1 71 ? -9.640 -3.218 21.811 1.00 86.38 71 TYR A O 1
ATOM 601 N N . ARG A 1 72 ? -7.771 -3.884 22.871 1.00 83.69 72 ARG A N 1
ATOM 602 C CA . ARG A 1 72 ? -8.239 -3.518 24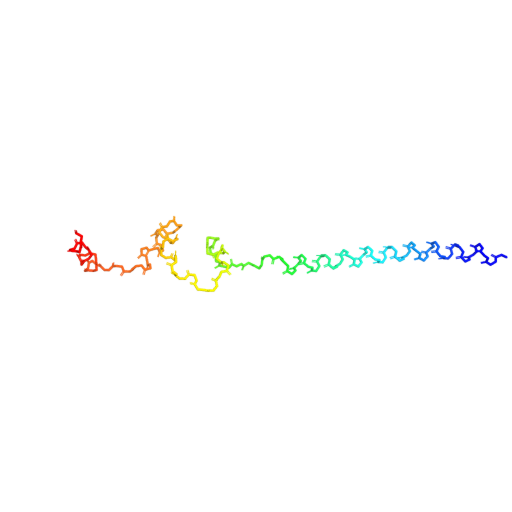.217 1.00 83.69 72 ARG A CA 1
ATOM 603 C C . ARG A 1 72 ? -8.479 -2.016 24.338 1.00 83.69 72 ARG A C 1
ATOM 605 O O . ARG A 1 72 ? -9.503 -1.599 24.881 1.00 83.69 72 ARG A O 1
ATOM 612 N N . LEU A 1 73 ? -7.572 -1.206 23.790 1.00 83.81 73 LEU A N 1
ATOM 613 C CA . LEU A 1 73 ? -7.704 0.252 23.766 1.00 83.81 73 LEU A CA 1
ATOM 614 C C . LEU A 1 73 ? -8.879 0.729 22.910 1.00 83.81 73 LEU A C 1
ATOM 616 O O . LEU A 1 73 ? -9.458 1.765 23.225 1.00 83.81 73 LEU A O 1
ATOM 620 N N . CYS A 1 74 ? -9.233 0.003 21.849 1.00 82.19 74 CYS A N 1
ATOM 621 C CA . CYS A 1 74 ? -10.396 0.289 21.015 1.00 82.19 74 CYS A CA 1
ATOM 622 C C . CYS A 1 74 ? -11.699 -0.026 21.759 1.00 82.19 74 CYS A C 1
ATOM 624 O O . CYS A 1 74 ? -12.628 0.778 21.737 1.00 82.19 74 CYS A O 1
ATOM 626 N N . LEU A 1 75 ? -11.741 -1.152 22.480 1.00 82.75 75 LEU A N 1
ATOM 627 C CA . LEU A 1 75 ? -12.909 -1.555 23.262 1.00 82.75 75 LEU A CA 1
ATOM 628 C C . LEU A 1 75 ? -13.192 -0.630 24.452 1.00 82.75 75 LEU A C 1
ATOM 630 O O . LEU A 1 75 ? -14.349 -0.535 24.853 1.00 82.75 75 LEU A O 1
ATOM 634 N N . ARG A 1 76 ? -12.165 0.030 25.020 1.00 76.19 76 ARG A N 1
ATOM 635 C CA . ARG A 1 76 ? -12.266 0.924 26.200 1.00 76.19 76 ARG A CA 1
ATOM 636 C C . ARG A 1 76 ? -13.261 0.406 27.241 1.00 76.19 76 ARG A C 1
ATOM 638 O O . ARG A 1 76 ? -14.142 1.130 27.703 1.00 76.19 76 ARG A O 1
ATOM 645 N N . MET A 1 77 ? -13.159 -0.879 27.557 1.00 77.19 77 MET A N 1
ATOM 646 C CA . MET A 1 77 ? -14.117 -1.535 28.431 1.00 77.19 77 MET A CA 1
ATOM 647 C C . MET A 1 77 ? -13.863 -1.073 29.867 1.00 77.19 77 MET A C 1
ATOM 649 O O . MET A 1 77 ? -12.765 -1.259 30.389 1.00 77.19 77 MET A O 1
ATOM 653 N N . THR A 1 78 ? -14.855 -0.441 30.492 1.00 80.19 78 THR A N 1
ATOM 654 C CA . THR A 1 78 ? -14.826 -0.210 31.938 1.00 80.19 78 THR A CA 1
ATOM 655 C C . THR A 1 78 ? -15.175 -1.506 32.666 1.00 80.19 78 THR A C 1
ATOM 657 O O . THR A 1 78 ? -15.690 -2.450 32.059 1.00 80.19 78 THR A O 1
ATOM 660 N N . THR A 1 79 ? -14.908 -1.568 33.969 1.00 79.00 79 THR A N 1
ATOM 661 C CA . THR A 1 79 ? -15.250 -2.736 34.791 1.00 79.00 79 THR A CA 1
ATOM 662 C C . THR A 1 79 ? -16.741 -3.067 34.692 1.00 79.00 79 THR A C 1
ATOM 664 O O . THR A 1 79 ? -17.108 -4.231 34.574 1.00 79.00 79 THR A O 1
ATOM 667 N N . GLU A 1 80 ? -17.598 -2.046 34.626 1.00 83.62 80 GLU A N 1
ATOM 668 C CA . GLU A 1 80 ? -19.048 -2.199 34.489 1.00 83.62 80 GLU A CA 1
ATOM 669 C C . GLU A 1 80 ? -19.432 -2.839 33.149 1.00 83.62 80 GLU A C 1
ATOM 671 O O . GLU A 1 80 ? -20.276 -3.732 33.112 1.00 83.62 80 GLU A O 1
ATOM 676 N N . ASN A 1 81 ? -18.786 -2.434 32.049 1.00 83.19 81 ASN A N 1
ATOM 677 C CA . ASN A 1 81 ? -19.021 -3.035 30.732 1.00 83.19 81 ASN A CA 1
ATOM 678 C C . ASN A 1 81 ? -18.596 -4.512 30.708 1.00 83.19 81 ASN A C 1
ATOM 680 O O . ASN A 1 81 ? -19.247 -5.332 30.062 1.00 83.19 81 ASN A O 1
ATOM 684 N N . PHE A 1 82 ? -17.520 -4.862 31.421 1.00 79.75 82 PHE A N 1
ATOM 685 C CA . PHE A 1 82 ? -17.080 -6.250 31.553 1.00 79.75 82 PHE A CA 1
ATOM 686 C C . PHE A 1 82 ? -18.081 -7.087 32.356 1.00 79.75 82 PHE A C 1
ATOM 688 O O . PHE A 1 82 ? -18.460 -8.169 31.912 1.00 79.75 82 PHE A O 1
ATOM 695 N N . GLU A 1 83 ? -18.553 -6.582 33.499 1.00 84.56 83 GLU A N 1
ATOM 696 C CA . GLU A 1 83 ? -19.568 -7.271 34.303 1.00 84.56 83 GLU A CA 1
ATOM 697 C C . GLU A 1 83 ? -20.867 -7.472 33.515 1.00 84.56 83 GLU A C 1
ATOM 699 O O . GLU A 1 83 ? -21.424 -8.566 33.527 1.00 84.56 83 GLU A O 1
ATOM 704 N N . GLN A 1 84 ? -21.315 -6.463 32.761 1.00 87.00 84 GLN A N 1
ATOM 705 C CA . GLN A 1 84 ? -22.486 -6.584 31.886 1.00 87.00 84 GLN A CA 1
ATOM 706 C C . GLN A 1 84 ? -22.332 -7.707 30.857 1.00 87.00 84 GLN A C 1
ATOM 708 O O . GLN A 1 84 ? -23.265 -8.481 30.663 1.00 87.00 84 GLN A O 1
ATOM 713 N N . LEU A 1 85 ? -21.166 -7.822 30.217 1.00 85.00 85 LEU A N 1
ATOM 714 C CA . LEU A 1 85 ? -20.893 -8.907 29.273 1.00 85.00 85 LEU A CA 1
ATOM 715 C C . LEU A 1 85 ? -20.836 -10.270 29.968 1.00 85.00 85 LEU A C 1
ATOM 717 O O . LEU A 1 85 ? -21.334 -11.246 29.415 1.00 85.00 85 LEU A O 1
ATOM 721 N N . LEU A 1 86 ? -20.275 -10.337 31.178 1.00 85.88 86 LEU A N 1
ATOM 722 C CA . LEU A 1 86 ? -20.206 -11.569 31.962 1.00 85.88 86 LEU A CA 1
ATOM 723 C C . LEU A 1 86 ? -21.599 -12.081 32.357 1.00 85.88 86 LEU A C 1
ATOM 725 O O . LEU A 1 86 ? -21.810 -13.285 32.370 1.00 85.88 86 LEU A O 1
ATOM 729 N N . TYR A 1 87 ? -22.550 -11.185 32.638 1.00 90.75 87 TYR A N 1
ATOM 730 C CA . TYR A 1 87 ? -23.941 -11.552 32.932 1.00 90.75 87 TYR A CA 1
ATOM 731 C C . TYR A 1 87 ? -24.751 -11.992 31.700 1.00 90.75 87 TYR A C 1
ATOM 733 O O . TYR A 1 87 ? -25.841 -12.540 31.862 1.00 90.75 87 TYR A O 1
ATOM 741 N N . LEU A 1 88 ? -24.263 -11.726 30.483 1.00 83.50 88 LEU A N 1
ATOM 742 C CA . LEU A 1 88 ? -24.924 -12.106 29.228 1.00 83.50 88 LEU A CA 1
ATOM 743 C C . LEU A 1 88 ? -24.511 -13.496 28.711 1.00 83.50 88 LEU A C 1
ATOM 745 O O . LEU A 1 88 ? -25.133 -13.984 27.766 1.00 83.50 88 LEU A O 1
ATOM 749 N N . VAL A 1 89 ? -23.477 -14.106 29.300 1.00 62.69 89 VAL A N 1
ATOM 750 C CA . VAL A 1 89 ? -22.961 -15.452 28.983 1.00 62.69 89 VAL A CA 1
ATOM 751 C C . VAL A 1 89 ? -23.497 -16.465 29.986 1.00 62.69 89 VAL A C 1
ATOM 753 O O . VAL A 1 89 ? -23.905 -17.558 29.532 1.00 62.69 89 VAL A O 1
#

Secondary structure (DSSP, 8-state):
-HHHHHHHHHHHHHHHHHHHHHHHHHHHHHHHHHHHS-----S-HHHHT--STTTTTTHHHHHHHH-HHHHHHHHT--HHHHHHHHTT-

Mean predicted aligned error: 13.76 Å

pLDDT: mean 81.1, std 11.02, range [52.62, 97.06]

Organism: NCBI:txid13131

Foldseek 3Di:
DVVVVVVVVVVVVVVVVVVVVVVVVVVVVVVVVVVVPPDPDPDDPLVVPDPDDPPPPCVLVSCVVPPVPVSCVVCVQDPVNVVVVVVVD

Solvent-accessible surface area (backbone atoms only — not comparable to full-atom values): 5441 Å² total; per-residue (Å²): 119,66,69,63,53,51,54,50,51,51,52,50,50,53,52,51,48,50,54,52,53,53,52,55,51,50,56,50,51,50,55,50,49,65,70,61,50,77,69,91,66,98,61,57,69,80,63,66,70,62,86,61,94,78,65,66,82,57,40,66,64,50,26,55,75,77,35,56,65,62,34,51,64,69,63,64,70,48,73,67,58,50,52,56,54,62,75,74,111

Sequence (89 aa):
MDIVRRRHCRKLLKKCLRVVTTALINDILEFIDESNEEKRIWVREWIKRRTVLGASENLLTELALEDPEEYRLCLRMTTENFEQLLYLV